Protein AF-A0A946PMP9-F1 (afdb_monomer)

pLDDT: mean 93.15, std 6.77, range [59.38, 98.19]

Structure (mmCIF, N/CA/C/O backbone):
data_AF-A0A946PMP9-F1
#
_entry.id   AF-A0A946PMP9-F1
#
loop_
_atom_site.group_PDB
_atom_site.id
_atom_site.type_symbol
_atom_site.label_atom_id
_atom_site.label_alt_id
_atom_site.label_comp_id
_atom_site.label_asym_id
_atom_site.label_entity_id
_atom_site.label_seq_id
_atom_site.pdbx_PDB_ins_code
_atom_site.Cartn_x
_atom_site.Cartn_y
_atom_site.Cartn_z
_atom_site.occupancy
_atom_site.B_iso_or_equiv
_atom_site.auth_seq_id
_atom_site.auth_comp_id
_atom_site.auth_asym_id
_atom_site.auth_atom_id
_atom_site.pdbx_PDB_model_num
ATOM 1 N N . MET A 1 1 ? 0.782 -20.499 -8.808 1.00 60.66 1 MET A N 1
ATOM 2 C CA . MET A 1 1 ? 0.535 -19.572 -9.934 1.00 60.66 1 MET A CA 1
ATOM 3 C C . MET A 1 1 ? -0.260 -18.408 -9.386 1.00 60.66 1 MET A C 1
ATOM 5 O O . MET A 1 1 ? -1.203 -18.671 -8.651 1.00 60.66 1 MET A O 1
ATOM 9 N N . THR A 1 2 ? 0.138 -17.176 -9.691 1.00 72.25 2 THR A N 1
ATOM 10 C CA . THR A 1 2 ? -0.597 -15.963 -9.313 1.00 72.25 2 THR A CA 1
ATOM 11 C C . THR A 1 2 ? -1.839 -15.782 -10.185 1.00 72.25 2 THR A C 1
ATOM 13 O O . THR A 1 2 ? -1.861 -16.211 -11.342 1.00 72.25 2 THR A O 1
ATOM 16 N N . ASN A 1 3 ? -2.884 -15.177 -9.630 1.00 83.94 3 ASN A N 1
ATOM 17 C CA . ASN A 1 3 ? -4.121 -14.809 -10.311 1.00 83.94 3 ASN A CA 1
ATOM 18 C C . ASN A 1 3 ? -4.224 -13.278 -10.440 1.00 83.94 3 ASN A C 1
ATOM 20 O O . ASN A 1 3 ? -3.570 -12.549 -9.704 1.00 83.94 3 ASN A O 1
ATOM 24 N N . TYR A 1 4 ? -5.098 -12.767 -11.311 1.00 86.25 4 TYR A N 1
ATOM 25 C CA . TYR A 1 4 ? -5.238 -11.324 -11.579 1.00 86.25 4 TYR A CA 1
ATOM 26 C C . TYR A 1 4 ? -5.577 -10.477 -10.337 1.00 86.25 4 TYR A C 1
ATOM 28 O O . TYR A 1 4 ? -5.383 -9.263 -10.332 1.00 86.25 4 TYR A O 1
ATOM 36 N N . LYS A 1 5 ? -6.105 -11.113 -9.284 1.00 88.25 5 LYS A N 1
ATOM 37 C CA . LYS A 1 5 ? -6.443 -10.468 -8.010 1.00 88.25 5 LYS A CA 1
ATOM 38 C C . LYS A 1 5 ? -5.238 -10.270 -7.091 1.00 88.25 5 LYS A C 1
ATOM 40 O O . LYS A 1 5 ? -5.312 -9.395 -6.224 1.00 88.25 5 LYS A O 1
ATOM 45 N N . ASP A 1 6 ? -4.182 -11.055 -7.285 1.00 93.62 6 ASP A N 1
ATOM 46 C CA . ASP A 1 6 ? -2.987 -11.043 -6.448 1.00 93.62 6 ASP A CA 1
ATOM 47 C C . ASP A 1 6 ? -2.205 -9.741 -6.640 1.00 93.62 6 ASP A C 1
ATOM 49 O O . ASP A 1 6 ? -2.367 -9.032 -7.641 1.00 93.62 6 ASP A O 1
ATOM 53 N N . ILE A 1 7 ? -1.361 -9.430 -5.660 1.00 94.94 7 ILE A N 1
ATOM 54 C CA . ILE A 1 7 ? -0.448 -8.291 -5.697 1.00 94.94 7 ILE A CA 1
ATOM 55 C C . ILE A 1 7 ? 0.945 -8.803 -5.332 1.00 94.94 7 ILE A C 1
ATOM 57 O O . ILE A 1 7 ? 1.126 -9.381 -4.263 1.00 94.94 7 ILE A O 1
ATOM 61 N N . ILE A 1 8 ? 1.919 -8.594 -6.217 1.00 96.06 8 ILE A N 1
ATOM 62 C CA . ILE A 1 8 ? 3.338 -8.851 -5.938 1.00 96.06 8 ILE A CA 1
ATOM 63 C C . ILE A 1 8 ? 3.994 -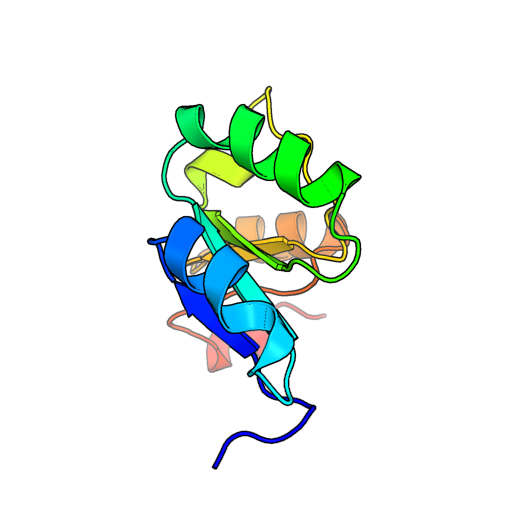7.538 -5.530 1.00 96.06 8 ILE A C 1
ATOM 65 O O . ILE A 1 8 ? 3.845 -6.532 -6.221 1.00 96.06 8 ILE A O 1
ATOM 69 N N . THR A 1 9 ? 4.737 -7.541 -4.429 1.00 96.81 9 THR A N 1
ATOM 70 C CA . THR A 1 9 ? 5.385 -6.336 -3.904 1.00 96.81 9 THR A CA 1
ATOM 71 C C . THR A 1 9 ? 6.836 -6.609 -3.539 1.00 96.81 9 THR A C 1
ATOM 73 O O . THR A 1 9 ? 7.205 -7.746 -3.243 1.00 96.81 9 THR A O 1
ATOM 76 N N . SER A 1 10 ? 7.684 -5.582 -3.604 1.00 96.81 10 SER A N 1
ATOM 77 C CA . SER A 1 10 ? 9.100 -5.688 -3.239 1.00 96.81 10 SER A CA 1
ATOM 78 C C . SER A 1 10 ? 9.677 -4.331 -2.848 1.00 96.81 10 SER A C 1
ATOM 80 O O . SER A 1 10 ? 9.271 -3.313 -3.402 1.00 96.81 10 SER A O 1
ATOM 82 N N . PHE A 1 11 ? 10.670 -4.328 -1.957 1.00 95.81 11 PHE A N 1
ATOM 83 C CA . PHE 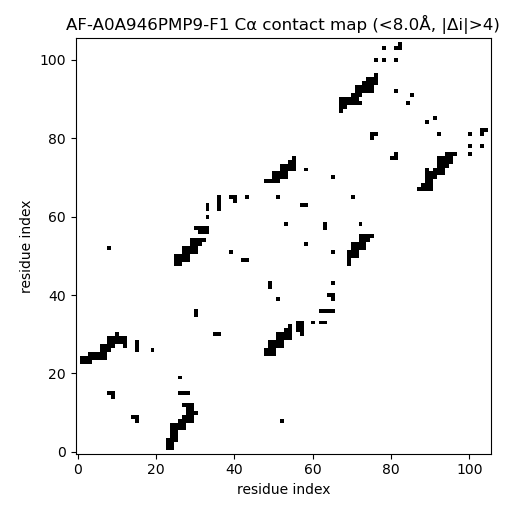A 1 11 ? 11.538 -3.167 -1.714 1.00 95.81 11 PHE A CA 1
ATOM 84 C C . PHE A 1 11 ? 12.454 -2.868 -2.913 1.00 95.81 11 PHE A C 1
ATOM 86 O O . PHE A 1 11 ? 12.939 -1.757 -3.076 1.00 95.81 11 PHE A O 1
ATOM 93 N N . ASN A 1 12 ? 12.694 -3.854 -3.786 1.00 95.25 12 ASN A N 1
ATOM 94 C CA . ASN A 1 12 ? 13.461 -3.652 -5.011 1.00 95.25 12 ASN A CA 1
ATOM 95 C C . ASN A 1 12 ? 12.524 -3.190 -6.138 1.00 95.25 12 ASN A C 1
ATOM 97 O O . ASN A 1 12 ? 11.938 -4.013 -6.854 1.00 95.25 12 ASN A O 1
ATOM 101 N N . TRP A 1 13 ? 12.373 -1.869 -6.275 1.00 93.81 13 TRP A N 1
ATOM 102 C CA . TRP A 1 13 ? 11.495 -1.267 -7.278 1.00 93.81 13 TRP A CA 1
ATOM 103 C C . TRP A 1 13 ? 11.951 -1.573 -8.710 1.00 93.81 13 TRP A C 1
ATOM 105 O O . TRP A 1 13 ? 11.104 -1.820 -9.569 1.00 93.81 13 TRP A O 1
ATOM 115 N N . GLU A 1 14 ? 13.263 -1.641 -8.964 1.00 94.44 14 GLU A N 1
ATOM 116 C CA . GLU A 1 14 ? 13.819 -1.949 -10.287 1.00 94.44 14 GLU A CA 1
ATOM 117 C C . GLU A 1 14 ? 13.344 -3.320 -10.769 1.00 94.44 14 GLU A C 1
ATOM 119 O O . GLU A 1 14 ? 12.949 -3.490 -11.920 1.00 94.44 14 GLU A O 1
ATOM 124 N N . SER A 1 15 ? 13.319 -4.309 -9.875 1.00 95.44 15 SER A N 1
ATOM 125 C CA . SER A 1 15 ? 12.838 -5.657 -10.179 1.00 95.44 15 SER A CA 1
ATOM 126 C C . SER A 1 15 ? 11.358 -5.638 -10.545 1.00 95.44 15 SER A C 1
ATOM 128 O O . SER A 1 15 ? 10.965 -6.229 -11.550 1.00 95.44 15 SER A O 1
ATOM 130 N N . ILE A 1 16 ? 10.532 -4.923 -9.779 1.00 96.38 16 ILE A N 1
ATOM 131 C CA . ILE A 1 16 ? 9.110 -4.772 -10.105 1.00 96.38 16 ILE A CA 1
ATOM 132 C C . ILE A 1 16 ? 8.954 -4.093 -11.467 1.00 96.38 16 ILE A C 1
ATOM 134 O O . ILE A 1 16 ? 8.246 -4.609 -12.328 1.00 96.38 16 ILE A O 1
ATOM 138 N N . HIS A 1 17 ? 9.670 -2.9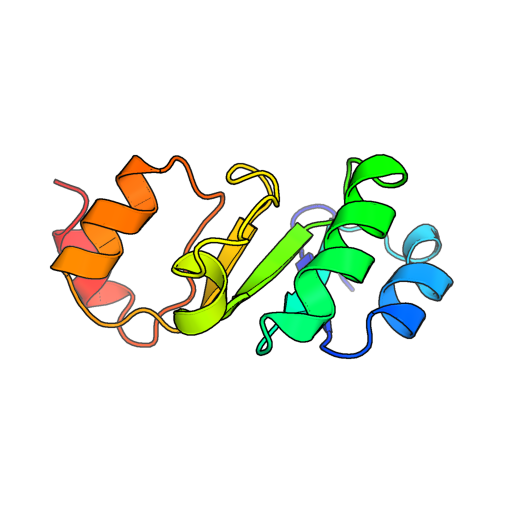97 -11.706 1.00 93.06 17 HIS A N 1
ATOM 139 C CA . HIS A 1 17 ? 9.616 -2.254 -12.960 1.00 93.06 17 HIS A CA 1
ATOM 140 C C . HIS A 1 17 ? 10.056 -3.092 -14.171 1.00 93.06 17 HIS A C 1
ATOM 142 O O . HIS A 1 17 ? 9.406 -3.053 -15.217 1.00 93.06 17 HIS A O 1
ATOM 148 N N . ASN A 1 18 ? 11.123 -3.879 -14.029 1.00 94.62 18 ASN A N 1
ATOM 149 C CA . ASN A 1 18 ? 11.684 -4.697 -15.103 1.00 94.62 18 ASN A CA 1
ATOM 150 C C . ASN A 1 18 ? 10.806 -5.911 -15.432 1.00 94.62 18 ASN A C 1
ATOM 152 O O . ASN A 1 18 ? 10.677 -6.281 -16.600 1.00 94.62 18 ASN A O 1
ATOM 156 N N . TYR A 1 19 ? 10.174 -6.517 -14.423 1.00 94.12 19 TYR A N 1
ATOM 157 C CA . TYR A 1 19 ? 9.386 -7.739 -14.593 1.00 94.12 19 TYR A CA 1
ATOM 158 C C . TYR A 1 19 ? 7.872 -7.512 -14.667 1.00 94.12 19 TYR A C 1
ATOM 160 O O . TYR A 1 19 ? 7.151 -8.470 -14.941 1.00 94.12 19 TYR A O 1
ATOM 168 N N . LYS A 1 20 ? 7.368 -6.275 -14.518 1.00 93.31 20 LYS A N 1
ATOM 169 C CA . LYS A 1 20 ? 5.918 -5.990 -14.493 1.00 93.31 20 LYS A CA 1
ATOM 170 C C . LYS A 1 20 ? 5.130 -6.557 -15.670 1.00 93.31 20 LYS A C 1
ATOM 172 O O . LYS A 1 20 ? 4.023 -7.044 -15.488 1.00 93.31 20 LYS A O 1
ATOM 177 N N . LYS A 1 21 ? 5.720 -6.566 -16.871 1.00 92.94 21 LYS A N 1
ATOM 178 C CA . LYS A 1 21 ? 5.087 -7.116 -18.086 1.00 92.94 21 LYS A CA 1
ATOM 179 C C . LYS A 1 21 ? 4.947 -8.642 -18.066 1.00 92.94 21 LYS A C 1
ATOM 181 O O . LYS A 1 21 ? 4.168 -9.185 -18.841 1.00 92.94 21 LYS A O 1
ATOM 186 N N . SER A 1 22 ? 5.708 -9.320 -17.212 1.00 93.31 22 SER A N 1
ATOM 187 C CA . SER A 1 22 ? 5.655 -10.769 -17.017 1.00 93.31 22 SER A CA 1
ATOM 188 C C . SER A 1 22 ? 4.651 -11.176 -15.937 1.00 93.31 22 SER A C 1
ATOM 190 O O . SER A 1 22 ? 4.338 -12.360 -15.818 1.00 93.31 22 SER A O 1
ATOM 192 N N . PHE A 1 23 ? 4.147 -10.228 -15.141 1.00 92.62 23 PHE A N 1
ATOM 193 C CA . PHE A 1 23 ? 3.139 -10.506 -14.126 1.00 92.62 23 PHE A CA 1
ATOM 194 C C . PHE A 1 23 ? 1.746 -10.539 -14.754 1.00 92.62 23 PHE A C 1
ATOM 196 O O . PHE A 1 23 ? 1.363 -9.672 -15.532 1.00 92.62 23 PHE A O 1
ATOM 203 N N . ASN A 1 24 ? 0.959 -11.546 -14.383 1.00 92.38 24 ASN A N 1
ATOM 204 C CA . ASN A 1 24 ? -0.454 -11.664 -14.750 1.00 92.38 24 ASN A CA 1
ATOM 205 C C . ASN A 1 24 ? -1.390 -11.078 -13.672 1.00 92.38 24 ASN A C 1
ATOM 207 O O . ASN A 1 24 ? -2.578 -11.398 -13.642 1.00 92.38 24 ASN A O 1
ATOM 211 N N . CYS A 1 25 ? -0.839 -10.284 -12.756 1.00 94.50 25 CYS A N 1
ATOM 212 C CA . CYS A 1 25 ? -1.480 -9.762 -11.558 1.00 94.50 25 CYS A CA 1
ATOM 213 C C . CYS A 1 25 ? -1.032 -8.320 -11.299 1.00 94.50 25 CYS A C 1
ATOM 215 O O . CYS A 1 25 ? -0.221 -7.768 -12.045 1.00 94.50 25 CYS A O 1
ATOM 217 N N . ARG A 1 26 ? -1.547 -7.705 -10.232 1.00 95.62 26 ARG A N 1
ATOM 218 C CA . ARG A 1 26 ? -1.097 -6.372 -9.819 1.00 95.62 26 ARG A CA 1
ATOM 219 C C . ARG A 1 26 ? 0.302 -6.441 -9.221 1.00 95.62 26 ARG A C 1
ATOM 221 O O . ARG A 1 26 ? 0.751 -7.492 -8.754 1.00 95.62 26 ARG A O 1
ATOM 228 N N . TYR A 1 27 ? 0.972 -5.301 -9.216 1.00 97.31 27 TYR A N 1
ATOM 229 C CA . TYR A 1 27 ? 2.329 -5.169 -8.716 1.00 97.31 27 TYR A CA 1
ATOM 230 C C . TYR A 1 27 ? 2.507 -3.846 -7.975 1.00 97.31 27 TYR A C 1
ATOM 232 O O . TYR A 1 27 ? 1.776 -2.883 -8.212 1.00 97.31 27 TYR A O 1
ATOM 240 N N . GLY A 1 28 ? 3.463 -3.806 -7.057 1.00 97.50 28 GLY A N 1
ATOM 241 C CA . GLY A 1 28 ? 3.741 -2.614 -6.277 1.00 97.50 28 GLY A CA 1
ATOM 242 C C . GLY A 1 28 ? 5.131 -2.593 -5.677 1.00 97.50 28 GLY A C 1
ATOM 243 O O . GLY A 1 28 ? 5.845 -3.596 -5.680 1.00 97.50 28 GLY A O 1
ATOM 244 N N . ILE A 1 29 ? 5.500 -1.438 -5.149 1.00 97.94 29 ILE A N 1
ATOM 245 C CA . ILE A 1 29 ? 6.787 -1.205 -4.496 1.00 97.94 29 ILE A CA 1
ATOM 246 C C . ILE A 1 29 ? 6.573 -0.946 -3.012 1.00 97.94 29 ILE A C 1
ATOM 248 O O . ILE A 1 29 ? 5.575 -0.342 -2.624 1.00 97.94 29 ILE A O 1
ATOM 252 N N . ILE A 1 30 ? 7.497 -1.425 -2.186 1.00 98.12 30 ILE A N 1
ATOM 253 C CA . ILE A 1 30 ? 7.493 -1.187 -0.745 1.00 98.12 30 ILE A CA 1
ATOM 254 C C . ILE A 1 30 ? 8.444 -0.028 -0.451 1.00 98.12 30 ILE A C 1
ATOM 256 O O . ILE A 1 30 ? 9.589 -0.064 -0.889 1.00 98.12 30 ILE A O 1
ATOM 260 N N . LEU A 1 31 ? 7.955 0.982 0.267 1.00 97.31 31 LEU A N 1
ATOM 261 C CA . LEU A 1 31 ? 8.685 2.193 0.640 1.00 97.31 31 LEU A CA 1
ATOM 262 C C . LEU A 1 31 ? 8.742 2.295 2.164 1.00 97.31 31 LEU A C 1
ATOM 264 O O . LEU A 1 31 ? 7.697 2.292 2.823 1.00 97.31 31 LEU A O 1
ATOM 268 N N . ASP A 1 32 ? 9.942 2.401 2.723 1.00 96.12 32 ASP A N 1
ATOM 269 C CA . ASP A 1 32 ? 10.171 2.628 4.154 1.00 96.12 32 ASP A CA 1
ATOM 270 C C . ASP A 1 32 ? 10.833 3.977 4.466 1.00 96.12 32 ASP A C 1
ATOM 272 O O . ASP A 1 32 ? 10.755 4.422 5.616 1.00 96.12 32 ASP A O 1
ATOM 276 N N . SER A 1 33 ? 11.384 4.657 3.455 1.00 95.38 33 SER A N 1
ATOM 277 C CA . SER A 1 33 ? 12.011 5.974 3.564 1.00 95.38 33 SER A CA 1
ATOM 278 C C . SER A 1 33 ? 11.254 7.062 2.800 1.00 95.38 33 SER A C 1
ATOM 280 O O . SER A 1 33 ? 10.706 6.840 1.720 1.00 95.38 33 SER A O 1
ATOM 282 N N . GLU A 1 34 ? 11.250 8.278 3.353 1.00 94.56 34 GLU A N 1
ATOM 283 C CA . GLU A 1 34 ? 10.745 9.465 2.650 1.00 94.56 34 GLU A CA 1
ATOM 284 C C . GLU A 1 34 ? 11.627 9.846 1.455 1.00 94.56 34 GLU A C 1
ATOM 286 O O . GLU A 1 34 ? 11.133 10.456 0.507 1.00 94.56 34 GLU A O 1
ATOM 291 N N . ASP A 1 35 ? 12.909 9.467 1.479 1.00 94.19 35 ASP A N 1
ATOM 292 C CA . ASP A 1 35 ? 13.864 9.767 0.406 1.00 94.19 35 ASP A CA 1
ATOM 293 C C . ASP A 1 35 ? 13.452 9.114 -0.926 1.00 94.19 35 ASP A C 1
ATOM 295 O O . ASP A 1 35 ? 13.708 9.664 -1.999 1.00 94.19 35 ASP A O 1
ATOM 299 N N . ASP A 1 36 ? 12.722 7.997 -0.862 1.00 93.75 36 ASP A N 1
ATOM 300 C CA . ASP A 1 36 ? 12.264 7.247 -2.033 1.00 93.75 36 ASP A CA 1
ATOM 301 C C . ASP A 1 36 ? 10.979 7.828 -2.655 1.00 93.75 36 ASP A C 1
ATOM 303 O O . ASP A 1 36 ? 10.573 7.427 -3.749 1.00 93.75 36 ASP A O 1
ATOM 307 N N . LEU A 1 37 ? 10.318 8.795 -1.997 1.00 95.69 37 LEU A N 1
ATOM 308 C CA . LEU A 1 37 ? 9.055 9.373 -2.479 1.00 95.69 37 LEU A CA 1
ATOM 309 C C . LEU A 1 37 ? 9.207 10.057 -3.837 1.00 95.69 37 LEU A C 1
ATOM 311 O O . LEU A 1 37 ? 8.301 9.982 -4.666 1.00 95.69 37 LEU A O 1
ATOM 315 N N . PHE A 1 38 ? 10.346 10.710 -4.079 1.00 94.44 38 PHE A N 1
ATOM 316 C CA . PHE A 1 38 ? 10.598 11.385 -5.350 1.00 94.44 38 PHE A CA 1
ATOM 317 C C . PHE A 1 38 ? 10.618 10.390 -6.518 1.00 94.44 38 PHE A C 1
ATOM 319 O O . PHE A 1 38 ? 9.953 10.597 -7.536 1.00 94.44 38 PHE A O 1
ATOM 326 N N . GLU A 1 39 ? 11.339 9.281 -6.355 1.00 94.38 39 GLU A N 1
ATOM 327 C CA . GLU A 1 39 ? 11.421 8.225 -7.362 1.00 94.38 39 GLU A CA 1
ATOM 328 C C . GLU A 1 39 ? 10.080 7.502 -7.526 1.00 94.38 39 GLU A C 1
ATOM 330 O O . GLU A 1 39 ? 9.599 7.324 -8.649 1.00 94.38 39 GLU A O 1
ATOM 335 N N . ALA A 1 40 ? 9.411 7.175 -6.419 1.00 95.88 40 ALA A N 1
ATOM 336 C CA . ALA A 1 40 ? 8.085 6.572 -6.443 1.00 95.88 40 ALA A CA 1
ATOM 337 C C . ALA A 1 40 ? 7.058 7.454 -7.173 1.00 95.88 40 ALA A C 1
ATOM 339 O O . ALA A 1 40 ? 6.239 6.945 -7.944 1.00 95.88 40 ALA A O 1
ATOM 340 N N . GLN A 1 41 ? 7.120 8.777 -6.991 1.00 96.19 41 GLN A N 1
ATOM 341 C CA . GLN A 1 41 ? 6.254 9.717 -7.696 1.00 96.19 41 GLN A CA 1
ATOM 342 C C . GLN A 1 41 ? 6.562 9.750 -9.197 1.00 96.19 41 GLN A C 1
ATOM 344 O O . GLN A 1 41 ? 5.639 9.732 -10.014 1.00 96.19 41 GLN A O 1
ATOM 349 N N . ALA A 1 42 ? 7.841 9.755 -9.579 1.00 95.12 42 ALA A N 1
ATOM 350 C CA . ALA 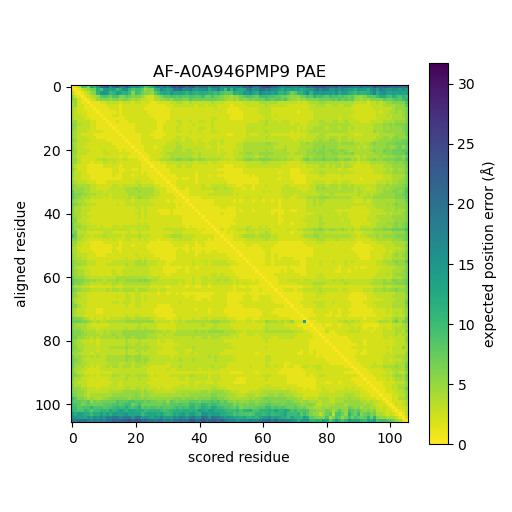A 1 42 ? 8.233 9.675 -10.983 1.00 95.12 42 ALA A CA 1
ATOM 351 C C . ALA A 1 42 ? 7.700 8.389 -11.640 1.00 95.12 42 ALA A C 1
ATOM 353 O O . ALA A 1 42 ? 7.122 8.447 -12.726 1.00 95.12 42 ALA A O 1
ATOM 354 N N . ILE A 1 43 ? 7.803 7.245 -10.954 1.00 95.00 43 ILE A N 1
ATOM 355 C CA . ILE A 1 43 ? 7.222 5.971 -11.403 1.00 95.00 43 ILE A CA 1
ATOM 356 C C . ILE A 1 43 ? 5.698 6.090 -11.531 1.00 95.00 43 ILE A C 1
ATOM 358 O O . ILE A 1 43 ? 5.149 5.727 -12.569 1.00 95.00 43 ILE A O 1
ATOM 362 N N . SER A 1 44 ? 5.021 6.638 -10.518 1.00 96.19 44 SER A N 1
ATOM 363 C CA . SER A 1 44 ? 3.563 6.830 -10.487 1.00 96.19 44 SER A CA 1
ATOM 364 C C . SER A 1 44 ? 3.034 7.617 -11.689 1.00 96.19 44 SER A C 1
ATOM 366 O O . SER A 1 44 ? 1.976 7.285 -12.224 1.00 96.19 44 SER A O 1
ATOM 368 N N . ASN A 1 45 ? 3.780 8.632 -12.136 1.00 95.62 45 ASN A N 1
ATOM 369 C CA . ASN A 1 45 ? 3.414 9.472 -13.278 1.00 95.62 45 ASN A CA 1
ATOM 370 C C . ASN A 1 45 ? 3.466 8.725 -14.622 1.00 95.62 45 ASN A C 1
ATOM 372 O O . ASN A 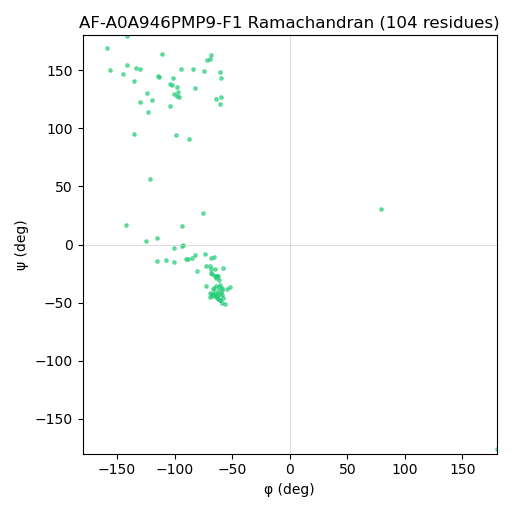1 45 ? 2.800 9.127 -15.575 1.00 95.62 45 ASN A O 1
ATOM 376 N N . HIS A 1 46 ? 4.263 7.658 -14.713 1.00 94.25 46 HIS A N 1
ATOM 377 C CA . HIS A 1 46 ? 4.440 6.858 -15.929 1.00 94.25 46 HIS A CA 1
ATOM 378 C C . HIS A 1 46 ? 3.759 5.483 -15.864 1.00 94.25 46 HIS A C 1
ATOM 380 O O . HIS A 1 46 ? 3.648 4.806 -16.887 1.00 94.25 46 HIS A O 1
ATOM 386 N N . ASP A 1 47 ? 3.336 5.058 -14.676 1.00 95.38 47 ASP A N 1
ATOM 387 C CA . ASP A 1 47 ? 2.729 3.761 -14.401 1.00 95.38 47 ASP A CA 1
ATOM 388 C C . ASP A 1 47 ? 1.507 3.951 -13.495 1.00 95.38 47 ASP A C 1
ATOM 390 O O . ASP A 1 47 ? 1.608 4.027 -12.266 1.00 95.38 47 ASP A O 1
ATOM 394 N N . ASP A 1 48 ? 0.335 4.033 -14.121 1.00 94.19 48 ASP A N 1
ATOM 395 C CA . ASP A 1 48 ? -0.961 4.222 -13.466 1.00 94.19 48 ASP A CA 1
ATOM 396 C C . ASP A 1 48 ? -1.459 2.965 -12.734 1.00 94.19 48 ASP A C 1
ATOM 398 O O . ASP A 1 48 ? -2.424 3.038 -11.972 1.00 94.19 48 ASP A O 1
ATOM 402 N N . GLN A 1 49 ? -0.780 1.826 -12.902 1.00 94.38 49 GLN A N 1
ATOM 403 C CA . GLN A 1 49 ? -1.114 0.559 -12.247 1.00 94.38 49 GLN A CA 1
ATOM 404 C C . GLN A 1 49 ? -0.228 0.251 -11.038 1.00 94.38 49 GLN A C 1
ATOM 406 O O . GLN A 1 49 ? -0.578 -0.621 -10.240 1.00 94.38 49 GLN A O 1
ATOM 411 N N . MET A 1 50 ? 0.901 0.952 -10.884 1.00 96.81 50 MET A N 1
ATOM 412 C CA . MET A 1 50 ? 1.822 0.746 -9.767 1.00 96.81 50 MET A CA 1
ATOM 413 C C . MET A 1 50 ? 1.124 0.987 -8.424 1.00 96.81 50 MET A C 1
ATOM 415 O O . MET A 1 50 ? 0.542 2.052 -8.208 1.00 96.81 50 MET A O 1
ATOM 419 N N . MET A 1 51 ? 1.210 0.007 -7.526 1.00 98.00 51 MET A N 1
ATOM 420 C CA . MET A 1 51 ? 0.756 0.115 -6.138 1.00 98.00 51 MET A CA 1
ATOM 421 C C . MET A 1 51 ? 1.917 0.523 -5.218 1.00 98.00 51 MET A C 1
ATOM 423 O O . MET A 1 51 ? 3.067 0.161 -5.469 1.00 98.00 51 MET A O 1
ATOM 427 N N . PHE A 1 52 ? 1.622 1.222 -4.123 1.00 98.19 52 PHE A N 1
ATOM 428 C CA . PHE A 1 52 ? 2.629 1.735 -3.188 1.00 98.19 52 PHE A CA 1
ATOM 429 C C . PHE A 1 52 ? 2.366 1.226 -1.775 1.00 98.19 52 PHE A C 1
ATOM 431 O O . PHE A 1 52 ? 1.366 1.571 -1.157 1.00 98.19 52 PHE A O 1
ATOM 438 N N . MET A 1 53 ? 3.261 0.400 -1.247 1.00 98.19 53 MET A N 1
ATOM 439 C CA . MET A 1 53 ? 3.186 -0.138 0.107 1.00 98.19 53 MET A CA 1
ATOM 440 C C . MET A 1 53 ? 4.095 0.702 0.990 1.00 98.19 53 MET A C 1
ATOM 442 O O . MET A 1 53 ? 5.297 0.468 1.060 1.00 98.19 53 MET A O 1
ATOM 446 N N . VAL A 1 54 ? 3.533 1.708 1.642 1.00 98.06 54 VAL A N 1
ATOM 447 C CA . VAL A 1 54 ? 4.296 2.723 2.368 1.00 98.06 54 VAL A CA 1
ATOM 448 C C . VAL A 1 54 ? 4.297 2.462 3.866 1.00 98.06 54 VAL A C 1
ATOM 450 O O . VAL A 1 54 ? 3.300 2.018 4.436 1.00 98.06 54 VAL A O 1
ATOM 453 N N . SER A 1 55 ? 5.419 2.734 4.520 1.00 97.38 55 SER A N 1
ATOM 454 C CA . SER A 1 55 ? 5.499 2.658 5.972 1.00 97.38 55 SER A CA 1
ATOM 455 C C . SER A 1 55 ? 4.663 3.760 6.634 1.00 97.38 55 SER A C 1
ATOM 457 O O . SER A 1 55 ? 4.305 4.774 6.020 1.00 97.38 55 SER A O 1
ATOM 459 N N . ASN A 1 56 ? 4.379 3.592 7.927 1.00 94.38 56 ASN A N 1
ATOM 460 C CA . ASN A 1 56 ? 3.640 4.601 8.684 1.00 94.38 56 ASN A CA 1
ATOM 461 C C . ASN A 1 56 ? 4.384 5.947 8.795 1.00 94.38 56 ASN A C 1
ATOM 463 O O . ASN A 1 56 ? 3.745 6.986 8.937 1.00 94.38 56 ASN A O 1
ATOM 467 N N . SER A 1 57 ? 5.720 5.966 8.738 1.00 95.00 57 SER A N 1
ATOM 468 C CA . SER A 1 57 ? 6.477 7.225 8.678 1.00 95.00 57 SER A CA 1
ATOM 469 C C . SER A 1 57 ? 6.271 7.923 7.335 1.00 95.00 57 SER A C 1
ATOM 471 O O . SER A 1 57 ? 5.956 9.109 7.311 1.00 95.00 57 SER A O 1
ATOM 473 N N . VAL A 1 58 ? 6.350 7.178 6.230 1.00 97.38 58 VAL A N 1
ATOM 474 C CA . VAL A 1 58 ? 6.256 7.723 4.869 1.00 97.38 58 VAL A CA 1
ATOM 475 C C . VAL A 1 58 ? 4.884 8.333 4.583 1.00 97.38 58 VAL A C 1
ATOM 477 O O . VAL A 1 58 ? 4.818 9.449 4.075 1.00 97.38 58 VAL A O 1
ATOM 480 N N . ILE A 1 59 ? 3.783 7.665 4.953 1.00 97.06 59 ILE A N 1
ATOM 481 C CA . ILE A 1 59 ? 2.421 8.207 4.745 1.00 97.06 59 ILE A CA 1
ATOM 482 C C . ILE A 1 59 ? 2.158 9.494 5.539 1.00 97.06 59 ILE A C 1
ATOM 484 O O . ILE A 1 59 ? 1.328 10.315 5.152 1.00 97.06 59 ILE A O 1
ATOM 488 N N . ASN A 1 60 ? 2.861 9.665 6.659 1.00 94.62 60 ASN A N 1
ATOM 489 C CA . ASN A 1 60 ? 2.748 10.825 7.537 1.00 94.62 60 ASN A CA 1
ATOM 490 C C . ASN A 1 60 ? 3.771 11.922 7.222 1.00 94.62 60 ASN A C 1
ATOM 492 O O . ASN A 1 60 ? 3.756 12.978 7.863 1.00 94.62 60 ASN A O 1
ATOM 496 N N . SER A 1 61 ? 4.635 11.697 6.229 1.00 96.25 61 SER A N 1
ATOM 497 C CA . SER A 1 61 ? 5.544 12.716 5.725 1.00 96.25 61 SER A CA 1
ATOM 498 C C . SER A 1 61 ? 4.768 13.914 5.194 1.00 96.25 61 SER A C 1
ATOM 500 O O . SER A 1 61 ? 3.760 13.784 4.498 1.00 96.25 61 SER A O 1
ATOM 502 N N . ARG A 1 62 ? 5.314 15.111 5.416 1.00 94.62 62 ARG A N 1
ATOM 503 C CA . ARG A 1 62 ? 4.824 16.334 4.759 1.00 94.62 62 ARG A CA 1
ATOM 504 C C . ARG A 1 62 ? 5.023 16.312 3.243 1.00 94.62 62 ARG A C 1
ATOM 506 O O . ARG A 1 62 ? 4.359 17.072 2.546 1.00 94.62 62 ARG A O 1
ATOM 513 N N . ASN A 1 63 ? 5.939 15.478 2.756 1.00 95.62 63 ASN A N 1
ATOM 514 C CA . ASN A 1 63 ? 6.273 15.347 1.343 1.00 95.62 63 ASN A CA 1
ATOM 515 C C . ASN A 1 63 ? 5.468 14.240 0.650 1.00 95.62 63 ASN A C 1
ATOM 517 O O . ASN A 1 63 ? 5.654 14.022 -0.546 1.00 95.62 63 ASN A O 1
ATOM 521 N N . PHE A 1 64 ? 4.589 13.535 1.374 1.00 97.06 64 PHE A N 1
ATOM 522 C CA . PHE A 1 64 ? 3.791 12.465 0.794 1.00 97.06 64 PHE A CA 1
ATOM 523 C C . PHE A 1 64 ? 2.897 13.002 -0.331 1.00 97.06 64 PHE A C 1
ATOM 525 O O . PHE A 1 64 ? 2.072 13.892 -0.128 1.00 97.06 64 PHE A O 1
ATOM 532 N N . ASN A 1 65 ? 3.073 12.453 -1.530 1.00 96.12 65 ASN A N 1
ATOM 533 C CA . ASN A 1 65 ? 2.420 12.930 -2.748 1.00 96.12 65 ASN A CA 1
ATOM 534 C C . ASN A 1 65 ? 2.003 11.786 -3.692 1.00 96.12 65 ASN A C 1
ATOM 536 O O . ASN A 1 65 ? 1.730 12.018 -4.873 1.0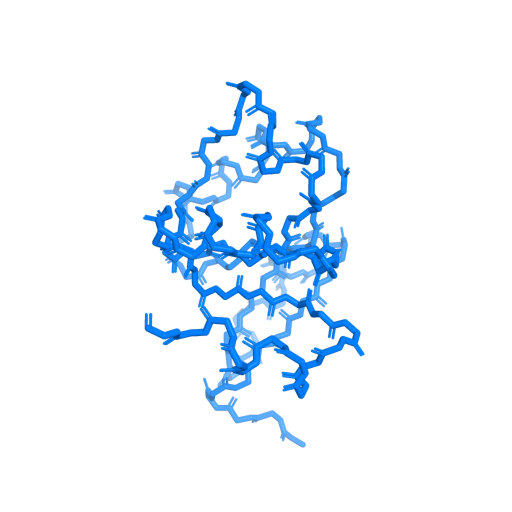0 96.12 65 ASN A O 1
ATOM 540 N N . LEU A 1 66 ? 1.963 10.556 -3.173 1.00 97.69 66 LEU A N 1
ATOM 541 C CA . LEU A 1 66 ? 1.503 9.383 -3.905 1.00 97.69 66 LEU A CA 1
ATOM 542 C C . LEU A 1 66 ? -0.032 9.279 -3.836 1.00 97.69 66 LEU A C 1
ATOM 544 O O . LEU A 1 66 ? -0.639 9.720 -2.859 1.00 97.69 66 LEU A O 1
ATOM 548 N N . PRO A 1 67 ? -0.684 8.697 -4.855 1.00 97.25 67 PRO A N 1
ATOM 549 C CA . PRO A 1 67 ? -2.137 8.535 -4.877 1.00 97.25 67 PRO A CA 1
ATOM 550 C C . PRO A 1 67 ? -2.621 7.602 -3.761 1.00 97.25 67 PRO A C 1
ATOM 552 O O . PRO A 1 67 ? -2.169 6.454 -3.661 1.00 97.25 67 PRO A O 1
ATOM 555 N N . TYR A 1 68 ? -3.559 8.069 -2.933 1.00 97.44 68 TYR A N 1
ATOM 556 C CA . TYR A 1 68 ? -4.084 7.293 -1.805 1.00 97.44 68 TYR A CA 1
ATOM 557 C C . TYR A 1 68 ? -4.787 6.013 -2.271 1.00 97.44 68 TYR A C 1
ATOM 559 O O . TYR A 1 68 ? -4.555 4.940 -1.717 1.00 97.44 68 TYR A O 1
ATOM 567 N N . GLU A 1 69 ? -5.539 6.077 -3.365 1.00 96.50 69 GLU A N 1
ATOM 568 C CA . GLU A 1 69 ? -6.280 4.958 -3.946 1.00 96.50 69 GLU A CA 1
ATOM 569 C C . GLU A 1 69 ? -5.388 3.832 -4.501 1.00 96.50 69 GLU A C 1
ATOM 571 O O . GLU A 1 69 ? -5.885 2.748 -4.814 1.00 96.50 69 GLU A O 1
ATOM 576 N N . ARG A 1 70 ? -4.070 4.064 -4.601 1.00 97.00 70 ARG A N 1
ATOM 577 C CA . ARG A 1 70 ? -3.050 3.049 -4.929 1.00 97.00 70 ARG A CA 1
ATOM 578 C C . ARG A 1 70 ? -2.061 2.798 -3.791 1.00 97.00 70 ARG A C 1
ATOM 580 O O . ARG A 1 70 ? -1.115 2.031 -3.967 1.00 97.00 70 ARG A O 1
ATOM 587 N N . SER A 1 71 ? -2.277 3.408 -2.628 1.00 97.81 71 SER A N 1
ATOM 588 C CA . SER A 1 71 ? -1.385 3.311 -1.476 1.00 97.81 71 SER A CA 1
ATOM 589 C C . SER A 1 71 ? -1.941 2.383 -0.398 1.00 97.81 71 SER A C 1
ATOM 591 O O . SER A 1 71 ? -3.127 2.405 -0.069 1.00 97.81 71 SER A O 1
ATOM 593 N N . VAL A 1 72 ? -1.060 1.564 0.167 1.00 97.94 72 VAL A N 1
ATOM 594 C CA . VAL A 1 72 ? -1.311 0.649 1.281 1.00 97.94 72 VAL A CA 1
ATOM 595 C C . VAL A 1 72 ? -0.324 0.962 2.389 1.00 97.94 72 VAL A C 1
ATOM 597 O O . VAL A 1 72 ? 0.871 1.023 2.121 1.00 97.94 72 VAL A O 1
ATOM 600 N N . VAL A 1 73 ? -0.791 1.121 3.625 1.00 97.88 73 VAL A N 1
ATOM 601 C CA . VAL A 1 73 ? 0.105 1.419 4.755 1.00 97.88 73 VAL A CA 1
ATOM 602 C C . VAL A 1 73 ? 0.451 0.154 5.530 1.00 97.88 73 VAL A C 1
ATOM 604 O O . VAL A 1 73 ? -0.438 -0.645 5.830 1.00 97.88 73 VAL A O 1
ATOM 607 N N . TRP A 1 74 ? 1.728 -0.019 5.879 1.00 96.38 74 TRP A N 1
ATOM 608 C CA . TRP A 1 74 ? 2.218 -1.114 6.721 1.00 96.38 74 TRP A CA 1
ATOM 609 C C . TRP A 1 74 ? 3.101 -0.615 7.883 1.00 96.38 74 TRP A C 1
ATOM 611 O O . TRP A 1 74 ? 3.768 0.411 7.777 1.00 96.38 74 TRP A O 1
ATOM 621 N N . THR A 1 75 ? 3.165 -1.289 9.030 1.00 95.12 75 THR A N 1
ATOM 622 C CA . THR A 1 75 ? 2.117 -2.140 9.619 1.00 95.12 75 THR A CA 1
ATOM 623 C C . THR A 1 75 ? 1.339 -1.295 10.626 1.00 95.12 75 THR A C 1
ATOM 625 O O . THR A 1 75 ? 1.937 -0.680 11.507 1.00 95.12 75 THR A O 1
ATOM 628 N N . VAL A 1 76 ? 0.012 -1.241 10.506 1.00 94.31 76 VAL A N 1
ATOM 629 C CA . VAL A 1 76 ? -0.847 -0.408 11.362 1.00 94.31 76 VAL A CA 1
ATOM 630 C C . VAL A 1 76 ? -1.539 -1.289 12.390 1.00 94.31 76 VAL A C 1
ATOM 632 O O . VAL A 1 76 ? -2.310 -2.177 12.033 1.00 94.31 76 VAL A O 1
ATOM 635 N N . ASN A 1 77 ? -1.280 -1.024 13.670 1.00 93.69 77 ASN A N 1
ATOM 636 C CA . ASN A 1 77 ? -1.848 -1.769 14.799 1.00 93.69 77 ASN A CA 1
ATOM 637 C C . ASN A 1 77 ? -2.583 -0.854 15.808 1.00 93.69 77 ASN A C 1
ATOM 639 O O . ASN A 1 77 ? -3.064 -1.334 16.828 1.00 93.69 77 ASN A O 1
ATOM 643 N N . ASP A 1 78 ? -2.689 0.452 15.534 1.00 93.06 78 ASP A N 1
ATOM 644 C CA . ASP A 1 78 ? -3.420 1.418 16.367 1.00 93.06 78 ASP A CA 1
ATOM 645 C C . ASP A 1 78 ? -4.788 1.765 15.754 1.00 93.06 78 ASP A C 1
ATOM 647 O O . ASP A 1 78 ? -4.897 1.983 14.548 1.00 93.06 78 ASP A O 1
ATOM 651 N N . GLU A 1 79 ? -5.830 1.830 16.589 1.00 91.62 79 GLU A N 1
ATOM 652 C CA . GLU A 1 79 ? -7.212 2.110 16.170 1.00 91.62 79 GLU A CA 1
ATOM 653 C C . GLU A 1 79 ? -7.376 3.501 15.551 1.00 91.62 79 GLU A C 1
ATOM 655 O O . GLU A 1 79 ? -8.037 3.647 14.521 1.00 91.62 79 GLU A O 1
ATOM 660 N N . LYS A 1 80 ? -6.783 4.530 16.170 1.00 92.38 80 LYS A N 1
ATOM 661 C CA . LYS A 1 80 ? -6.942 5.914 15.708 1.00 92.38 80 LYS A CA 1
ATOM 662 C C . LYS A 1 80 ? -6.229 6.109 14.385 1.00 92.38 80 LYS A C 1
ATOM 664 O O . LYS A 1 80 ? -6.767 6.753 13.487 1.00 92.38 80 LYS A O 1
ATOM 669 N N . GLU A 1 81 ? -5.038 5.532 14.264 1.00 93.56 81 GLU A N 1
ATOM 670 C CA . GLU A 1 81 ? -4.286 5.561 13.020 1.00 93.56 81 GLU A CA 1
ATOM 671 C C . GLU A 1 81 ? -5.030 4.805 11.919 1.00 93.56 81 GLU A C 1
ATOM 673 O O . GLU A 1 81 ? -5.188 5.339 10.828 1.00 93.56 81 GLU A O 1
ATOM 678 N N . PHE A 1 82 ? -5.590 3.627 12.211 1.00 93.12 82 PHE A N 1
ATOM 679 C CA . PHE A 1 82 ? -6.435 2.900 11.264 1.00 93.12 82 PHE A CA 1
ATOM 680 C C . PHE A 1 82 ? -7.617 3.747 10.771 1.00 93.12 82 PHE A C 1
ATOM 682 O O . PHE A 1 82 ? -7.801 3.880 9.562 1.00 93.12 82 PHE A O 1
ATOM 689 N N . GLN A 1 83 ? -8.394 4.347 11.679 1.00 91.81 83 GLN A N 1
ATOM 690 C CA . GLN A 1 83 ? -9.551 5.175 11.316 1.00 91.81 83 GLN A CA 1
ATOM 691 C C . GLN A 1 83 ? -9.139 6.357 10.434 1.00 91.81 83 GLN A C 1
ATOM 693 O O . GLN A 1 83 ? -9.678 6.526 9.341 1.00 91.81 83 GLN A O 1
ATOM 698 N N . ARG A 1 84 ? -8.114 7.107 10.853 1.00 94.38 84 ARG A N 1
ATOM 699 C CA . ARG A 1 84 ? -7.580 8.245 10.096 1.00 94.38 84 ARG A CA 1
ATOM 700 C C . ARG A 1 84 ? -7.111 7.832 8.699 1.00 94.38 84 ARG A C 1
ATOM 702 O O . ARG A 1 84 ? -7.410 8.507 7.721 1.00 94.38 84 ARG A O 1
ATOM 709 N N . LEU A 1 85 ? -6.369 6.732 8.597 1.00 94.12 85 LEU A N 1
ATOM 710 C CA . LEU A 1 85 ? -5.837 6.219 7.335 1.00 94.12 85 LEU A CA 1
ATOM 711 C C . LEU A 1 85 ? -6.954 5.738 6.393 1.00 94.12 85 LEU A C 1
ATOM 713 O O . LEU A 1 85 ? -6.893 5.988 5.189 1.00 94.12 85 LEU A O 1
ATOM 717 N N . MET A 1 86 ? -8.002 5.107 6.923 1.00 90.31 86 MET A N 1
ATOM 718 C CA . MET A 1 86 ? -9.175 4.726 6.132 1.00 90.31 86 MET A CA 1
ATOM 719 C C . MET A 1 86 ? -9.946 5.949 5.609 1.00 90.31 86 MET A C 1
ATOM 721 O O . MET A 1 86 ? -10.396 5.931 4.463 1.00 90.31 86 MET A O 1
ATOM 725 N N . GLU A 1 87 ? -10.054 7.023 6.397 1.00 93.88 87 GLU A N 1
ATOM 726 C CA . GLU A 1 87 ? -10.696 8.283 5.984 1.00 93.88 87 GLU A CA 1
ATOM 727 C C . GLU A 1 87 ? -9.961 8.995 4.836 1.00 93.88 87 GLU A C 1
ATOM 729 O O . GLU A 1 87 ? -10.599 9.678 4.036 1.00 93.88 87 GLU A O 1
ATOM 734 N N . LEU A 1 88 ? -8.642 8.801 4.696 1.00 94.62 88 LEU A N 1
ATOM 735 C CA . LEU A 1 88 ? -7.858 9.338 3.572 1.00 94.62 88 LEU A CA 1
ATOM 736 C C . LEU A 1 88 ? -8.189 8.679 2.221 1.00 94.62 88 LEU A C 1
ATOM 738 O O . LEU A 1 88 ? -7.751 9.169 1.182 1.00 94.62 88 LEU A O 1
ATOM 742 N N . GLY A 1 89 ? -8.943 7.575 2.215 1.00 94.06 89 GLY A N 1
ATOM 743 C CA . GLY A 1 89 ? -9.272 6.841 0.992 1.00 94.06 89 GLY A CA 1
ATOM 744 C C . GLY A 1 89 ? -8.141 5.936 0.501 1.00 94.06 89 GLY A C 1
ATOM 745 O O . GLY A 1 89 ? -8.003 5.718 -0.703 1.00 94.06 89 GLY A O 1
ATOM 746 N N . LEU A 1 90 ? -7.324 5.415 1.422 1.00 96.06 90 LEU A N 1
ATOM 747 C CA . LEU A 1 90 ? -6.277 4.451 1.090 1.00 96.06 90 LEU A CA 1
ATOM 748 C C . LEU A 1 90 ? -6.838 3.173 0.464 1.00 96.06 90 LEU A C 1
ATOM 750 O O . LEU A 1 90 ? -7.912 2.697 0.836 1.00 96.06 90 LEU A O 1
ATOM 754 N N . TYR A 1 91 ? -6.058 2.559 -0.430 1.00 95.75 91 TYR A N 1
ATOM 755 C CA . TYR A 1 91 ? -6.400 1.258 -1.008 1.00 95.75 91 TYR A CA 1
ATOM 756 C C . TYR A 1 91 ? -6.547 0.174 0.070 1.00 95.75 91 TYR A C 1
ATOM 758 O O . TYR A 1 91 ? -7.396 -0.715 -0.032 1.00 95.75 91 TYR A O 1
ATOM 766 N N . GLY A 1 92 ? -5.706 0.222 1.104 1.00 94.19 92 GLY A N 1
ATOM 767 C CA . GLY A 1 92 ? -5.778 -0.726 2.204 1.00 94.19 92 GLY A CA 1
ATOM 768 C C . GLY A 1 92 ? -4.727 -0.511 3.282 1.00 94.19 92 GLY A C 1
ATOM 769 O O . GLY A 1 92 ? -3.928 0.422 3.243 1.00 94.19 92 GLY A O 1
ATOM 770 N N . ILE A 1 93 ? -4.735 -1.417 4.253 1.00 95.19 93 ILE A N 1
ATOM 771 C CA . ILE A 1 93 ? -3.841 -1.417 5.408 1.00 95.19 93 ILE A CA 1
ATOM 772 C C . ILE A 1 93 ? -3.329 -2.844 5.622 1.00 95.19 93 ILE A C 1
ATOM 774 O O . ILE A 1 93 ? -4.084 -3.807 5.474 1.00 95.19 93 ILE A O 1
ATOM 778 N N . ILE A 1 94 ? -2.054 -2.972 5.981 1.00 95.81 94 ILE A N 1
ATOM 779 C CA . ILE A 1 94 ? -1.426 -4.208 6.455 1.00 95.81 94 ILE A CA 1
ATOM 780 C C . ILE A 1 94 ? -1.340 -4.122 7.984 1.00 95.81 94 ILE A C 1
ATOM 782 O O . ILE A 1 94 ? -0.887 -3.114 8.524 1.00 95.81 94 ILE A O 1
ATOM 786 N N . THR A 1 95 ? -1.802 -5.158 8.683 1.00 95.25 95 THR A N 1
ATOM 787 C CA . THR A 1 95 ? -1.938 -5.185 10.149 1.00 95.25 95 THR A CA 1
ATOM 788 C C . THR A 1 95 ? -1.635 -6.577 10.696 1.00 95.25 95 THR A C 1
ATOM 790 O O . THR A 1 95 ? -1.958 -7.575 10.048 1.00 95.25 95 THR A O 1
ATOM 793 N N . ASP A 1 96 ? -1.066 -6.641 11.900 1.00 95.25 96 ASP A N 1
ATOM 794 C CA . ASP A 1 96 ? -0.853 -7.899 12.629 1.00 95.25 96 ASP A CA 1
ATOM 795 C C . ASP A 1 96 ? -2.092 -8.320 13.433 1.00 95.25 96 ASP A C 1
ATOM 797 O O . ASP A 1 96 ? -2.169 -9.447 13.920 1.00 95.25 96 ASP A O 1
ATOM 801 N N . ILE A 1 97 ? -3.075 -7.423 13.579 1.00 93.19 97 ILE A N 1
ATOM 802 C CA . ILE A 1 97 ? -4.294 -7.638 14.371 1.00 93.19 97 ILE A CA 1
ATOM 803 C C . ILE A 1 97 ? -5.573 -7.487 13.528 1.00 93.19 97 ILE A C 1
ATOM 805 O O . ILE A 1 97 ? -6.457 -6.690 13.864 1.00 93.19 97 ILE A O 1
ATOM 809 N N . PRO A 1 98 ? -5.721 -8.253 12.427 1.00 91.25 98 PRO A N 1
ATOM 810 C CA . PRO A 1 98 ? -6.836 -8.089 11.496 1.00 91.25 98 PRO A CA 1
ATOM 811 C C . PRO A 1 98 ? -8.206 -8.301 12.152 1.00 91.25 98 PRO A C 1
ATOM 813 O O . PRO A 1 98 ? -9.151 -7.591 11.812 1.00 91.25 98 PRO A O 1
ATOM 816 N N . ASP A 1 99 ? -8.315 -9.222 13.113 1.00 89.19 99 ASP A N 1
ATOM 817 C CA . ASP A 1 99 ? -9.568 -9.511 13.823 1.00 89.19 99 ASP A CA 1
ATOM 818 C C . ASP A 1 99 ? -10.043 -8.311 14.651 1.00 89.19 99 ASP A C 1
ATOM 820 O O . ASP A 1 99 ? -11.220 -7.949 14.626 1.00 89.19 99 ASP A O 1
ATOM 824 N N . THR A 1 100 ? -9.111 -7.640 15.334 1.00 87.38 100 THR A N 1
ATOM 825 C CA . THR A 1 100 ? -9.389 -6.424 16.107 1.00 87.38 100 THR A CA 1
ATOM 826 C C . THR A 1 100 ? -9.785 -5.274 15.184 1.00 87.38 100 THR A C 1
ATOM 828 O O . THR A 1 100 ? -10.755 -4.569 15.453 1.00 87.38 100 THR A O 1
ATOM 831 N N . MET A 1 101 ? -9.090 -5.122 14.053 1.00 83.94 101 MET A N 1
ATOM 832 C CA . MET A 1 101 ? -9.329 -4.033 13.099 1.00 83.94 101 MET A CA 1
ATOM 833 C C . MET A 1 101 ? -10.721 -4.084 12.457 1.00 83.94 101 MET A C 1
ATOM 835 O O . MET A 1 101 ? -11.293 -3.043 12.131 1.00 83.94 101 MET A O 1
ATOM 839 N N . GLN A 1 102 ? -11.317 -5.272 12.311 1.00 79.69 102 GLN A N 1
ATOM 840 C CA . GLN A 1 102 ? -12.695 -5.393 11.821 1.00 79.69 102 GLN A CA 1
ATOM 841 C C . GLN A 1 102 ? -13.711 -4.695 12.734 1.00 79.69 102 GLN A C 1
ATOM 843 O O . GLN A 1 102 ? -14.713 -4.180 12.241 1.00 79.69 102 GLN A O 1
ATOM 848 N N . LEU A 1 103 ? -13.444 -4.621 14.041 1.00 82.31 103 LEU A N 1
ATOM 849 C CA . LEU A 1 103 ? -14.324 -3.961 15.009 1.00 82.31 103 LEU A CA 1
ATOM 850 C C . LEU A 1 103 ? -14.299 -2.430 14.890 1.00 82.31 103 LEU A C 1
ATOM 852 O O . LEU A 1 103 ? -15.219 -1.773 15.382 1.00 82.31 103 LEU A O 1
ATOM 856 N N . TYR A 1 104 ? -13.272 -1.872 14.243 1.00 76.19 104 TYR A N 1
ATOM 857 C CA . TYR A 1 104 ? -13.081 -0.431 14.074 1.00 76.19 104 TYR A CA 1
ATOM 858 C C . TYR A 1 104 ? -13.763 0.135 12.825 1.00 76.19 104 TYR A C 1
ATOM 860 O O . TYR A 1 104 ? -13.909 1.348 12.720 1.00 76.19 104 TYR A O 1
ATOM 868 N N . LYS A 1 105 ? -14.232 -0.718 11.901 1.00 67.50 105 LYS A N 1
ATOM 869 C CA . LYS A 1 105 ? -14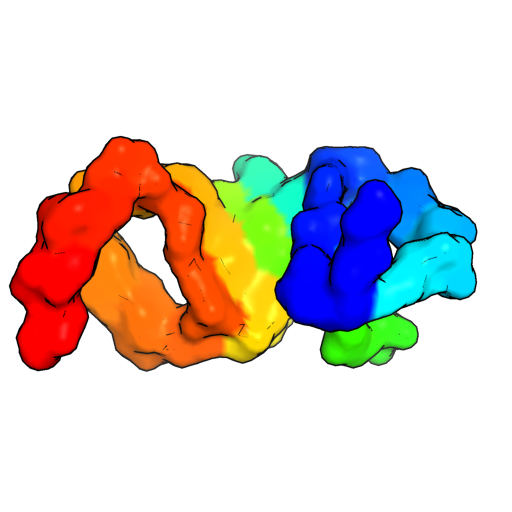.956 -0.332 10.670 1.00 67.50 105 LYS A CA 1
ATOM 870 C C . LYS A 1 105 ? -16.423 0.098 10.898 1.00 67.50 105 LYS A C 1
ATOM 872 O O . LYS A 1 105 ? -17.251 -0.114 10.016 1.00 67.50 105 LYS A O 1
ATOM 877 N N . LYS A 1 106 ? -16.763 0.611 12.083 1.00 59.38 106 LYS A N 1
ATOM 878 C CA . LYS A 1 106 ? -18.149 0.954 12.450 1.00 59.38 106 LYS A CA 1
ATOM 879 C C . LYS A 1 106 ? -18.752 2.052 11.585 1.00 59.38 106 LYS A C 1
ATOM 881 O O . LYS A 1 106 ? -18.018 3.006 11.256 1.00 59.38 106 LYS A O 1
#

Sequence (106 aa):
MTNYKDIITSFNWESIHNYKKSFNCRYGIILDSEDDLFEAQAISNHDDQMMFMVSNSVINSRNFNLPYERSVVWTVNDEKEFQRLMELGLYGIITDIPDTMQLYKK

Nearest PDB structures (foldseek):
  3hm2-assembly2_E  TM=3.425E-01  e=1.597E-01  Corynebacterium diphtheriae
  6wvs-assembly1_A  TM=4.649E-01  e=2.801E+00  synthetic construct
  5tgs-assembly1_A  TM=3.289E-01  e=1.201E+00  Bacillus subtilis
  5zgc-assembly1_A  TM=4.221E-01  e=9.649E+00  Ho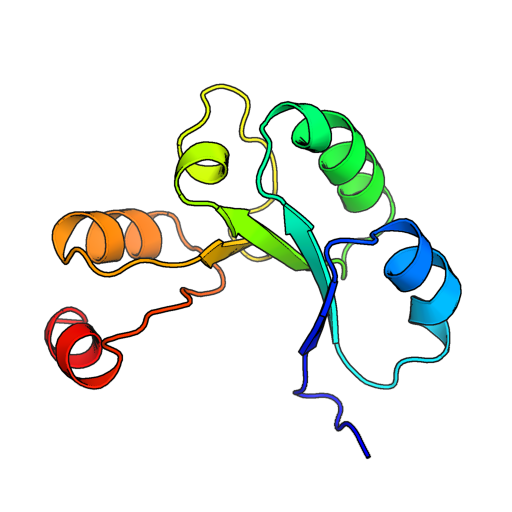mo sapiens
  1q17-assembly1_A  TM=3.006E-01  e=9.041E+00  Saccharomyces cerevisiae

Secondary structure (DSSP, 8-state):
---TT-EEEES-HHHHHHHGGG-SSEEEEEE--GGGHHHHHHHHHH-TT-EEEEEHHHHT-TT--S-GGGEEEE----HHHHHHHHHTT-SEE--S-HHHHHTT--

Radius of gyration: 13.99 Å; Cα contacts (8 Å, |Δi|>4): 167; chains: 1; bounding 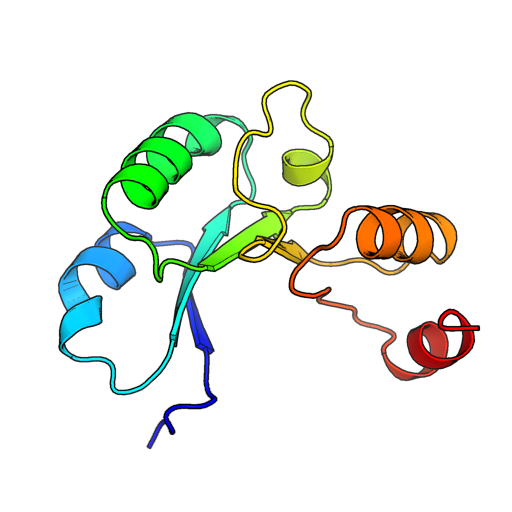box: 32×36×34 Å

Mean predicted aligned error: 3.48 Å

Solvent-accessible surface area (backbone atoms only — not comparable to full-atom values): 6162 Å² total; per-residue (Å²): 135,85,47,65,87,41,73,50,70,35,73,54,47,66,59,46,68,75,44,49,88,77,49,71,38,43,41,27,32,42,41,76,51,66,81,50,47,64,58,52,41,58,48,46,76,78,33,89,70,57,27,38,39,27,21,66,66,28,71,68,37,94,79,58,76,68,62,36,71,40,23,28,39,36,76,54,82,50,70,68,59,49,52,56,49,57,74,67,46,37,60,45,75,40,51,93,48,60,76,63,54,63,71,68,74,116

Foldseek 3Di:
DDAQDDEAEECPVVVCVVCVVVDNYAYEYEEEDLVCQVVVVVCCVVDVRYAYEYEPVNCPDPSRDHDQLRYEYPEDDDLVSLVVSVVSNHVYYHYPCVVVNVVSPD